Protein AF-A0A165EH67-F1 (afdb_monomer_lite)

Secondary structure (DSSP, 8-state):
--THHHHHHHHHHHHHHHHTTTT--EEEE-PPPPSSS-----TGGG-HHHHT-TT--EEEESS---HHHHTTS-TT-SEEE-----S-HHHHHHHHHHHHHHHHHHSSTT------PPPTT--

pLDDT: mean 71.12, std 16.95, range [30.28, 93.12]

Organism: NCBI:txid1353952

Structure (mmCIF, N/CA/C/O backbone):
data_AF-A0A165EH67-F1
#
_entry.id   AF-A0A165EH67-F1
#
loop_
_atom_site.group_PDB
_atom_site.id
_atom_site.type_symbol
_atom_site.label_atom_id
_atom_site.label_alt_id
_atom_site.label_comp_id
_atom_site.label_asym_id
_atom_site.label_entity_id
_atom_site.label_seq_id
_atom_site.pdbx_PDB_ins_code
_atom_site.Cartn_x
_atom_site.Cartn_y
_atom_site.Cartn_z
_atom_site.occupancy
_atom_site.B_iso_or_equiv
_atom_site.auth_seq_id
_atom_site.auth_comp_id
_atom_site.auth_asym_id
_atom_site.auth_atom_id
_atom_site.pdbx_PDB_model_num
ATOM 1 N N . MET A 1 1 ? -4.378 1.493 -28.697 1.00 39.25 1 MET A N 1
ATOM 2 C CA . MET A 1 1 ? -5.609 0.790 -28.252 1.00 39.25 1 MET A CA 1
ATOM 3 C C . MET A 1 1 ? -6.301 1.657 -27.202 1.00 39.25 1 MET A C 1
ATOM 5 O O . MET A 1 1 ? -5.680 2.577 -26.700 1.00 39.25 1 MET A O 1
ATOM 9 N N . ALA A 1 2 ? -7.604 1.480 -26.993 1.00 36.09 2 ALA A N 1
ATOM 10 C CA . ALA A 1 2 ? -8.503 2.477 -26.405 1.00 36.09 2 ALA A CA 1
ATOM 11 C C . ALA A 1 2 ? -8.267 2.766 -24.892 1.00 36.09 2 ALA A C 1
ATOM 13 O O . ALA A 1 2 ? -8.391 1.835 -24.099 1.00 36.09 2 ALA A O 1
ATOM 14 N N . PRO A 1 3 ? -8.050 4.033 -24.466 1.00 46.53 3 PRO A N 1
ATOM 15 C CA . PRO A 1 3 ? -7.821 4.427 -23.057 1.00 46.53 3 PRO A CA 1
ATOM 16 C C . PRO A 1 3 ? -9.047 4.261 -22.134 1.00 46.53 3 PRO A C 1
ATOM 18 O O . PRO A 1 3 ? -8.965 4.423 -20.919 1.00 46.53 3 PRO A O 1
ATOM 21 N N . TRP A 1 4 ? -10.203 3.925 -22.703 1.00 30.28 4 TRP A N 1
ATOM 22 C CA . TRP A 1 4 ? -11.481 3.838 -22.000 1.00 30.28 4 TRP A CA 1
ATOM 23 C C . TRP A 1 4 ? -11.575 2.624 -21.056 1.00 30.28 4 TRP A C 1
ATOM 25 O O . TRP A 1 4 ? -12.167 2.735 -19.986 1.00 30.28 4 TRP A O 1
ATOM 35 N N . HIS A 1 5 ? -10.916 1.504 -21.378 1.00 46.19 5 HIS A N 1
ATOM 36 C CA . HIS A 1 5 ? -10.921 0.306 -20.523 1.00 46.19 5 HIS A CA 1
ATOM 37 C C . HIS A 1 5 ? -10.073 0.450 -19.246 1.00 46.19 5 HIS A C 1
ATOM 39 O O . HIS A 1 5 ? -10.373 -0.183 -18.234 1.00 46.19 5 HIS A O 1
ATOM 45 N N . GLU A 1 6 ? -9.034 1.294 -19.248 1.00 51.38 6 GLU A N 1
ATOM 46 C CA . GLU A 1 6 ? -8.259 1.580 -18.030 1.00 51.38 6 GLU A CA 1
ATOM 47 C C . GLU A 1 6 ? -9.066 2.422 -17.028 1.00 51.38 6 GLU A C 1
ATOM 49 O O . GLU A 1 6 ? -8.985 2.194 -15.820 1.00 51.38 6 GLU A O 1
ATOM 54 N N . MET A 1 7 ? -9.877 3.374 -17.509 1.00 50.06 7 MET A N 1
ATOM 55 C CA . MET A 1 7 ? -10.720 4.214 -16.647 1.00 50.06 7 MET A CA 1
ATOM 56 C C . MET A 1 7 ? -11.829 3.418 -15.953 1.00 50.06 7 MET A C 1
ATOM 58 O O . MET A 1 7 ? -12.043 3.618 -14.758 1.00 50.06 7 MET A O 1
ATOM 62 N N . GLU A 1 8 ? -12.485 2.490 -16.655 1.00 58.41 8 GLU A N 1
ATOM 63 C CA . GLU A 1 8 ? -13.540 1.652 -16.066 1.00 58.41 8 GLU A CA 1
ATOM 64 C C . GLU A 1 8 ? -13.012 0.767 -14.929 1.00 58.41 8 GLU A C 1
ATOM 66 O O . GLU A 1 8 ? -13.650 0.665 -13.881 1.00 58.41 8 GLU A O 1
ATOM 71 N N . ASN A 1 9 ? -11.814 0.195 -15.084 1.00 74.00 9 ASN A N 1
ATOM 72 C CA . ASN A 1 9 ? -11.212 -0.659 -14.059 1.00 74.00 9 ASN A CA 1
ATOM 73 C C . ASN A 1 9 ? -10.800 0.124 -12.807 1.00 74.00 9 ASN A C 1
ATOM 75 O O . ASN A 1 9 ? -11.002 -0.356 -11.692 1.00 74.00 9 ASN A O 1
ATOM 79 N N . ILE A 1 10 ? -10.269 1.340 -12.969 1.00 77.69 10 ILE A N 1
ATOM 80 C CA . ILE A 1 10 ? -9.875 2.188 -11.835 1.00 77.69 10 ILE A CA 1
ATOM 81 C C . ILE A 1 10 ? -11.108 2.684 -11.077 1.00 77.69 10 ILE A C 1
ATOM 83 O O . ILE A 1 10 ? -11.139 2.600 -9.853 1.00 77.69 10 ILE A O 1
ATOM 87 N N . SER A 1 11 ? -12.149 3.144 -11.776 1.00 81.25 11 SER A N 1
ATOM 88 C CA . SER A 1 11 ? -13.394 3.575 -11.130 1.00 81.25 11 SER A CA 1
ATOM 89 C C . SER A 1 11 ? -14.134 2.419 -10.450 1.00 81.25 11 SER A C 1
ATOM 91 O O . SER A 1 11 ? -14.672 2.596 -9.358 1.00 81.25 11 SER A O 1
ATOM 93 N N . ALA A 1 12 ? -14.141 1.223 -11.048 1.00 85.25 12 ALA A N 1
ATOM 94 C CA . ALA A 1 12 ? -14.719 0.035 -10.425 1.00 85.25 12 ALA A CA 1
ATOM 95 C C . ALA A 1 12 ? -13.949 -0.386 -9.164 1.00 85.25 12 ALA A C 1
ATOM 97 O O . ALA A 1 12 ? -14.570 -0.718 -8.150 1.00 85.25 12 ALA A O 1
ATOM 98 N N . LEU A 1 13 ? -12.613 -0.331 -9.214 1.00 86.31 13 LEU A N 1
ATOM 99 C CA . LEU A 1 13 ? -11.753 -0.597 -8.065 1.00 86.31 13 LEU A CA 1
ATOM 100 C C . LEU A 1 13 ? -11.972 0.436 -6.958 1.00 86.31 13 LEU A C 1
ATOM 102 O O . LEU A 1 13 ? -12.198 0.046 -5.818 1.00 86.31 13 LEU A O 1
ATOM 106 N N . ASP A 1 14 ? -11.986 1.731 -7.273 1.00 88.88 14 ASP A N 1
ATOM 107 C CA . ASP A 1 14 ? -12.239 2.776 -6.275 1.00 88.88 14 ASP A CA 1
ATOM 108 C C . ASP A 1 14 ? -13.631 2.625 -5.644 1.00 88.88 14 ASP A C 1
ATOM 110 O O . ASP A 1 14 ? -13.776 2.676 -4.424 1.00 88.88 14 ASP A O 1
ATOM 114 N N . GLY A 1 15 ? -14.650 2.303 -6.447 1.00 89.06 15 GLY A N 1
ATOM 115 C CA . GLY A 1 15 ? -15.985 1.986 -5.942 1.00 89.06 15 GLY A CA 1
ATOM 116 C C . GLY A 1 15 ? -16.012 0.748 -5.037 1.00 89.06 15 GLY A C 1
ATOM 117 O O . GLY A 1 15 ? -16.768 0.711 -4.065 1.00 89.06 15 GLY A O 1
ATOM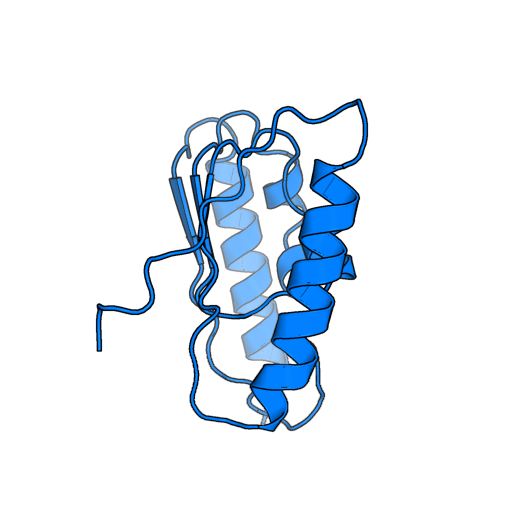 118 N N . PHE A 1 16 ? -15.198 -0.272 -5.322 1.00 90.12 16 PHE A N 1
ATOM 119 C CA . PHE A 1 16 ? -15.024 -1.421 -4.431 1.00 90.12 16 PHE A CA 1
ATOM 120 C C . PHE A 1 16 ? -14.366 -1.009 -3.110 1.00 90.12 16 PHE A C 1
ATOM 122 O O . PHE A 1 16 ? -14.906 -1.338 -2.053 1.00 90.12 16 PHE A O 1
ATOM 129 N N . LEU A 1 17 ? -13.264 -0.257 -3.164 1.00 90.75 17 LEU A N 1
ATOM 130 C CA . LEU A 1 17 ? -12.551 0.237 -1.982 1.00 90.75 17 LEU A CA 1
ATOM 131 C C . LEU A 1 17 ? -13.458 1.108 -1.108 1.00 90.75 17 LEU A C 1
ATOM 133 O O . LEU A 1 17 ? -13.505 0.913 0.101 1.00 90.75 17 LEU A O 1
ATOM 137 N N . SER A 1 18 ? -14.246 1.994 -1.720 1.00 92.06 18 SER A N 1
ATOM 138 C CA . SER A 1 18 ? -15.229 2.836 -1.034 1.00 92.06 18 SER A CA 1
ATOM 139 C C . SER A 1 18 ? -16.228 2.003 -0.221 1.00 92.06 18 SER A C 1
ATOM 141 O O . SER A 1 18 ? -16.401 2.228 0.979 1.00 92.06 18 SER A O 1
ATOM 143 N N . ARG A 1 19 ? -16.818 0.968 -0.842 1.00 93.12 19 ARG A N 1
ATOM 144 C CA . ARG A 1 19 ? -17.792 0.070 -0.192 1.00 93.12 19 ARG A CA 1
ATOM 145 C C . ARG A 1 19 ? -17.209 -0.754 0.955 1.00 93.12 19 ARG A C 1
ATOM 147 O O . ARG A 1 19 ? -17.967 -1.199 1.807 1.00 93.12 19 ARG A O 1
ATOM 154 N N . HIS A 1 20 ? -15.897 -0.972 0.961 1.00 91.19 20 HIS A N 1
ATOM 155 C CA . HIS A 1 20 ? -15.211 -1.807 1.950 1.00 91.19 20 HIS A CA 1
ATOM 156 C C . HIS A 1 20 ? -14.253 -0.994 2.829 1.00 91.19 20 HIS A C 1
ATOM 158 O O . HIS A 1 20 ? -13.399 -1.571 3.502 1.00 91.19 20 HIS A O 1
ATOM 164 N N . SER A 1 21 ? -14.390 0.335 2.837 1.00 89.94 21 SER A N 1
ATOM 165 C CA . SER A 1 21 ? -13.495 1.259 3.546 1.00 89.94 21 SER A CA 1
ATOM 166 C C . SER A 1 21 ? -13.405 0.962 5.046 1.00 89.94 21 SER A C 1
ATOM 168 O O . SER A 1 21 ? -12.327 1.055 5.632 1.00 89.94 21 SER A O 1
ATOM 170 N N . GLU A 1 22 ? -14.509 0.521 5.648 1.00 90.38 22 GLU A N 1
ATOM 171 C CA . GLU A 1 22 ? -14.595 0.176 7.069 1.00 90.38 22 GLU A CA 1
ATOM 172 C C . GLU A 1 22 ? -14.252 -1.286 7.383 1.00 90.38 22 GLU A C 1
ATOM 174 O O . GLU A 1 22 ? -14.042 -1.625 8.542 1.00 90.38 22 GLU A O 1
ATOM 179 N N . THR A 1 23 ? -14.188 -2.183 6.401 1.00 91.19 23 THR A N 1
ATOM 180 C CA . THR A 1 23 ? -14.044 -3.628 6.670 1.00 91.19 23 THR A CA 1
ATOM 181 C C . THR A 1 23 ? -12.720 -4.206 6.201 1.00 91.19 23 THR A C 1
ATOM 183 O O . THR A 1 23 ? -12.273 -5.226 6.720 1.00 91.19 23 THR A O 1
ATOM 186 N N . LEU A 1 24 ? -12.106 -3.600 5.186 1.00 89.69 24 LEU A N 1
ATOM 187 C CA . LEU A 1 24 ? -10.936 -4.158 4.527 1.00 89.69 24 LEU A CA 1
ATOM 188 C C . LEU A 1 24 ? -9.665 -3.791 5.298 1.00 89.69 24 LEU A C 1
ATOM 190 O O . LEU A 1 24 ? -9.335 -2.617 5.456 1.00 89.69 24 LEU A O 1
ATOM 194 N N . ARG A 1 25 ? -8.969 -4.825 5.780 1.00 91.00 25 ARG A N 1
ATOM 195 C CA . ARG A 1 25 ? -7.737 -4.706 6.570 1.00 91.00 25 ARG A CA 1
ATOM 196 C C . ARG A 1 25 ? -6.468 -4.970 5.767 1.00 91.00 25 ARG A C 1
ATOM 198 O O . ARG A 1 25 ? -5.443 -4.348 6.041 1.00 91.00 25 ARG A O 1
ATOM 205 N N . ASP A 1 26 ? -6.564 -5.849 4.777 1.00 90.81 26 ASP A N 1
ATOM 206 C CA . ASP A 1 26 ? -5.438 -6.322 3.979 1.00 90.81 26 ASP A CA 1
ATOM 207 C C . ASP A 1 26 ? -5.759 -6.131 2.494 1.00 90.81 26 ASP A C 1
ATOM 209 O O . ASP A 1 26 ? -6.800 -6.592 2.013 1.00 90.81 26 ASP A O 1
ATOM 213 N N . LEU A 1 27 ? -4.880 -5.445 1.760 1.00 87.81 27 LEU A N 1
ATOM 214 C CA . LEU A 1 27 ? -5.060 -5.159 0.337 1.00 87.81 27 LEU A CA 1
ATOM 215 C C . LEU A 1 27 ? -3.833 -5.583 -0.467 1.00 87.81 27 LEU A C 1
ATOM 217 O O . LEU A 1 27 ? -2.744 -5.046 -0.288 1.00 87.81 27 LEU A O 1
ATOM 221 N N . ALA A 1 28 ? -4.023 -6.491 -1.419 1.00 86.25 28 ALA A 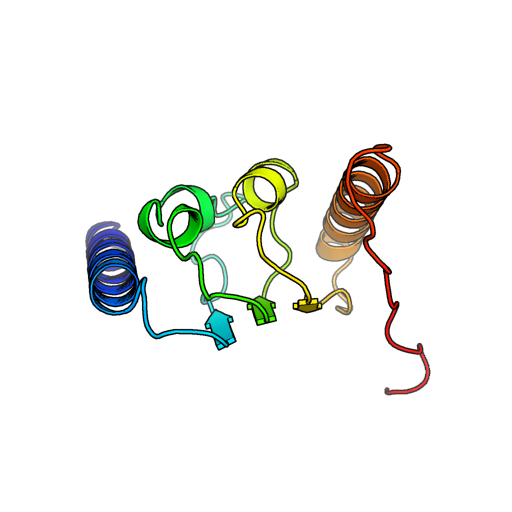N 1
ATOM 222 C CA . ALA A 1 28 ? -3.018 -6.796 -2.429 1.00 86.25 28 ALA A CA 1
ATOM 223 C C . ALA A 1 28 ? -3.434 -6.169 -3.763 1.00 86.25 28 ALA A C 1
ATOM 225 O O . ALA A 1 28 ? -4.446 -6.554 -4.350 1.00 86.25 28 ALA A O 1
ATOM 226 N N . LEU A 1 29 ? -2.649 -5.210 -4.250 1.00 82.62 29 LEU A N 1
ATOM 227 C CA . LEU A 1 29 ? -2.837 -4.615 -5.562 1.00 82.62 29 LEU A CA 1
ATOM 228 C C . LEU A 1 29 ? -1.861 -5.226 -6.561 1.00 82.62 29 LEU A C 1
ATOM 230 O O . LEU A 1 29 ? -0.639 -5.202 -6.389 1.00 82.62 29 LEU A O 1
ATOM 234 N N . ARG A 1 30 ? -2.424 -5.705 -7.667 1.00 75.31 30 ARG A N 1
ATOM 235 C CA . ARG A 1 30 ? -1.685 -6.121 -8.851 1.00 75.31 30 ARG A CA 1
ATOM 236 C C . ARG A 1 30 ? -2.177 -5.308 -10.034 1.00 75.31 30 ARG A C 1
ATOM 238 O O . ARG A 1 30 ? -3.292 -5.514 -10.503 1.00 75.31 30 ARG A O 1
ATOM 245 N N . ILE A 1 31 ? -1.338 -4.398 -10.505 1.00 66.44 31 ILE A N 1
ATOM 246 C CA . ILE A 1 31 ? -1.576 -3.656 -11.739 1.00 66.44 31 ILE A CA 1
ATOM 247 C C . ILE A 1 31 ? -0.713 -4.289 -12.824 1.00 66.44 31 ILE A C 1
ATOM 249 O O . ILE A 1 31 ? 0.422 -4.692 -12.566 1.00 66.44 31 ILE A O 1
ATOM 253 N N . GLY A 1 32 ? -1.296 -4.466 -14.010 1.00 56.84 32 GLY A N 1
ATOM 254 C CA . GLY A 1 32 ? -0.590 -5.014 -15.164 1.00 56.84 32 GLY A CA 1
ATOM 255 C C . GLY A 1 32 ? 0.602 -4.142 -15.581 1.00 56.84 32 GLY A C 1
ATOM 256 O O . GLY A 1 32 ? 0.681 -2.980 -15.180 1.00 56.84 32 GLY A O 1
ATOM 257 N N . PRO A 1 33 ? 1.539 -4.691 -16.373 1.00 50.06 33 PRO A N 1
ATOM 258 C CA . PRO A 1 33 ? 2.650 -3.909 -16.894 1.00 50.06 33 PRO A CA 1
ATOM 259 C C . PRO A 1 33 ? 2.135 -2.728 -17.737 1.00 50.06 33 PRO A C 1
ATOM 261 O O . PRO A 1 33 ? 1.073 -2.852 -18.356 1.00 50.06 33 PRO A O 1
ATOM 264 N N . PRO A 1 34 ? 2.886 -1.613 -17.791 1.00 52.44 34 PRO A N 1
ATOM 265 C CA . PRO A 1 34 ? 2.608 -0.503 -18.694 1.00 52.44 34 PRO A CA 1
ATOM 266 C C . PRO A 1 34 ? 2.346 -0.987 -20.117 1.00 52.44 34 PRO A C 1
ATOM 268 O O . PRO A 1 34 ? 3.166 -1.720 -20.669 1.00 52.44 34 PRO A O 1
ATOM 271 N N . ILE A 1 35 ? 1.216 -0.593 -20.708 1.00 52.78 35 ILE A N 1
ATOM 272 C CA . ILE A 1 35 ? 0.910 -0.946 -22.104 1.00 52.78 35 ILE A CA 1
ATOM 273 C C . ILE A 1 35 ? 1.644 -0.009 -23.070 1.00 52.78 35 ILE A C 1
ATOM 275 O O . ILE A 1 35 ? 1.963 -0.417 -24.181 1.00 52.78 35 ILE A O 1
ATOM 279 N N . ASP A 1 36 ? 2.002 1.196 -22.630 1.00 46.53 36 ASP A N 1
ATOM 280 C CA . ASP A 1 36 ? 2.752 2.158 -23.427 1.00 46.53 36 ASP A CA 1
ATOM 281 C C . ASP A 1 36 ? 3.860 2.787 -22.579 1.00 46.53 36 ASP A C 1
ATOM 283 O O . ASP A 1 36 ? 3.699 2.978 -21.374 1.00 46.53 36 ASP A O 1
ATOM 287 N N . GLY A 1 37 ? 5.002 3.076 -23.212 1.00 44.84 37 GLY A N 1
ATOM 288 C CA . GLY A 1 37 ? 6.258 3.545 -22.605 1.00 44.84 37 GLY A CA 1
ATOM 289 C C . GLY A 1 37 ? 6.212 4.912 -21.913 1.00 44.84 37 GLY A C 1
ATOM 290 O O . GLY A 1 37 ? 7.253 5.560 -21.795 1.00 44.84 37 GLY A O 1
ATOM 291 N N . ASP A 1 38 ? 5.040 5.348 -21.455 1.00 44.34 38 ASP A N 1
ATOM 292 C CA . ASP A 1 38 ? 4.886 6.504 -20.591 1.00 44.34 38 ASP A CA 1
ATOM 293 C C . ASP A 1 38 ? 5.126 6.074 -19.141 1.00 44.34 38 ASP A C 1
ATOM 295 O O . ASP A 1 38 ? 4.380 5.331 -18.495 1.00 44.34 38 ASP A O 1
ATOM 299 N N . ARG A 1 39 ? 6.302 6.470 -18.675 1.00 50.97 39 ARG A N 1
ATOM 300 C CA . ARG A 1 39 ? 6.880 6.092 -17.397 1.00 50.97 39 ARG A CA 1
ATOM 301 C C . ARG A 1 39 ? 6.079 6.766 -16.281 1.00 50.97 39 ARG A C 1
ATOM 303 O O . ARG A 1 39 ? 6.079 7.986 -16.197 1.00 50.97 39 ARG A O 1
ATOM 310 N N . GLN A 1 40 ? 5.549 5.945 -15.370 1.00 53.94 40 GLN A N 1
ATOM 311 C CA . GLN A 1 40 ? 4.888 6.280 -14.091 1.00 53.94 40 GLN A CA 1
ATOM 312 C C . GLN A 1 40 ? 3.353 6.315 -14.145 1.00 53.94 40 GLN A C 1
ATOM 314 O O . GLN A 1 40 ? 2.708 7.354 -14.241 1.00 53.94 40 GLN A O 1
ATOM 319 N N . TYR A 1 41 ? 2.756 5.134 -13.974 1.00 58.84 41 TYR A N 1
ATOM 320 C CA . TYR A 1 41 ? 1.353 5.003 -13.600 1.00 58.84 41 TYR A CA 1
ATOM 321 C C . TYR A 1 41 ? 1.146 5.595 -12.205 1.00 58.84 41 TYR A C 1
ATOM 323 O O . TYR A 1 41 ? 1.531 4.970 -11.230 1.00 58.84 41 TYR A O 1
ATOM 331 N N . HIS A 1 42 ? 0.503 6.759 -12.103 1.00 70.25 42 HIS A N 1
ATOM 332 C CA . HIS A 1 42 ? 0.022 7.315 -10.833 1.00 70.25 42 HIS A CA 1
ATOM 333 C C . HIS A 1 42 ? -1.308 6.674 -10.410 1.00 70.25 42 HIS A C 1
ATOM 335 O O . HIS A 1 42 ? -2.295 7.374 -10.165 1.00 70.25 42 HIS A O 1
ATOM 341 N N . VAL A 1 43 ? -1.394 5.341 -10.407 1.00 77.06 43 VAL A N 1
ATOM 342 C CA . VAL A 1 43 ? -2.677 4.661 -10.171 1.00 77.06 43 VAL A CA 1
ATOM 343 C C . VAL A 1 43 ? -3.146 4.875 -8.743 1.00 77.06 43 VAL A C 1
ATOM 345 O O . VAL A 1 43 ? -4.341 5.088 -8.545 1.00 77.06 43 VAL A O 1
ATOM 348 N N . LEU A 1 44 ? -2.237 4.908 -7.762 1.00 82.38 44 LEU A N 1
ATOM 349 C CA . LEU A 1 44 ? -2.645 5.153 -6.375 1.00 82.38 44 LEU A CA 1
ATOM 350 C C . LEU A 1 44 ? -3.340 6.511 -6.234 1.00 82.38 44 LEU A C 1
ATOM 352 O O . LEU A 1 44 ? -4.386 6.593 -5.601 1.00 82.38 44 LEU A O 1
ATOM 356 N N . ASN A 1 45 ? -2.848 7.541 -6.931 1.00 82.81 45 ASN A N 1
ATOM 357 C CA . ASN A 1 45 ? -3.445 8.882 -6.932 1.00 82.81 45 ASN A CA 1
ATOM 358 C C . ASN A 1 45 ? -4.861 8.918 -7.531 1.00 82.81 45 ASN A C 1
ATOM 360 O O . ASN A 1 45 ? -5.601 9.878 -7.317 1.00 82.81 45 ASN A O 1
ATOM 364 N N . ARG A 1 46 ? -5.239 7.891 -8.300 1.00 81.94 46 ARG A N 1
ATOM 365 C CA . ARG A 1 46 ? -6.563 7.749 -8.919 1.00 81.94 46 ARG A CA 1
ATOM 366 C C . ARG A 1 46 ? -7.522 6.884 -8.095 1.00 81.94 46 ARG A C 1
ATOM 368 O O . ARG A 1 46 ? -8.642 6.659 -8.543 1.00 81.94 46 ARG A O 1
ATOM 375 N N . LEU A 1 47 ? -7.100 6.424 -6.916 1.00 87.19 47 LEU A N 1
ATOM 376 C CA . LEU A 1 47 ? -7.897 5.647 -5.965 1.00 87.19 47 LEU A CA 1
ATOM 377 C C . LEU A 1 47 ? -8.124 6.468 -4.683 1.00 87.19 47 LEU A C 1
ATOM 379 O O . LEU A 1 47 ? -7.554 6.147 -3.638 1.00 87.19 47 LEU A O 1
ATOM 383 N N . PRO A 1 48 ? -8.906 7.564 -4.726 1.00 86.75 48 PRO A N 1
ATOM 384 C CA . PRO A 1 48 ? -9.103 8.440 -3.571 1.00 86.75 48 PRO A CA 1
ATOM 385 C C . PRO A 1 48 ? -9.669 7.710 -2.348 1.00 86.75 48 PRO A C 1
ATOM 387 O O . PRO A 1 48 ? -9.317 8.065 -1.222 1.00 86.75 48 PRO A O 1
ATOM 390 N N . SER A 1 49 ? -10.479 6.666 -2.550 1.00 89.31 49 SER A N 1
ATOM 391 C CA . SER A 1 49 ? -11.064 5.886 -1.456 1.00 89.31 49 SER A CA 1
ATOM 392 C C . SER A 1 49 ? -10.010 5.136 -0.643 1.00 89.31 49 SER A C 1
ATOM 394 O O . SER A 1 49 ? -10.232 4.875 0.537 1.00 89.31 49 SER A O 1
ATOM 396 N N . LEU A 1 50 ? -8.846 4.834 -1.234 1.00 87.62 50 LEU A N 1
ATOM 397 C CA . LEU A 1 50 ? -7.729 4.178 -0.551 1.00 87.62 50 LEU A CA 1
ATOM 398 C C . LEU A 1 50 ? -7.217 5.011 0.635 1.00 87.62 50 LEU A C 1
ATOM 400 O O . LEU A 1 50 ? -6.872 4.459 1.677 1.00 87.62 50 LEU A O 1
ATOM 404 N N . ARG A 1 51 ? -7.212 6.346 0.513 1.00 84.12 51 ARG A N 1
ATOM 405 C CA . ARG A 1 51 ? -6.760 7.254 1.584 1.00 84.12 51 ARG A CA 1
ATOM 406 C C . ARG A 1 51 ? -7.669 7.248 2.803 1.00 84.12 51 ARG A C 1
ATOM 408 O O . ARG A 1 51 ? -7.219 7.553 3.904 1.00 84.12 51 ARG A O 1
ATOM 415 N N . THR A 1 52 ? -8.939 6.927 2.604 1.00 84.31 52 THR A N 1
ATOM 416 C CA . THR A 1 52 ? -9.976 6.997 3.633 1.00 84.31 52 THR A CA 1
ATOM 417 C C . THR A 1 52 ? -10.336 5.618 4.177 1.00 84.31 52 THR A C 1
ATOM 419 O O . THR A 1 52 ? -11.459 5.429 4.628 1.00 84.31 52 THR A O 1
ATOM 422 N N . MET A 1 53 ? -9.417 4.646 4.125 1.00 88.81 53 MET A N 1
ATOM 423 C CA . MET A 1 53 ? -9.614 3.302 4.685 1.00 88.81 53 MET A CA 1
ATOM 424 C C . MET A 1 53 ? -9.014 3.219 6.100 1.00 88.81 53 MET A C 1
ATOM 426 O O . MET A 1 53 ? -7.842 2.866 6.246 1.00 88.81 53 MET A O 1
ATOM 430 N N . PRO A 1 54 ? -9.774 3.541 7.167 1.00 87.31 54 PRO A N 1
ATOM 431 C CA . PRO A 1 54 ? -9.249 3.627 8.533 1.00 87.31 54 PRO A CA 1
ATOM 432 C C . PRO A 1 54 ? -8.780 2.288 9.106 1.00 87.31 54 PRO A C 1
ATOM 434 O O . PRO A 1 54 ? -8.040 2.284 10.089 1.00 87.31 54 PRO A O 1
ATOM 437 N N . ASN A 1 55 ? -9.204 1.165 8.521 1.00 90.50 55 ASN A N 1
ATOM 438 C CA . ASN A 1 55 ? -8.893 -0.183 8.998 1.00 90.50 55 ASN A CA 1
ATOM 439 C C . ASN A 1 55 ? -7.850 -0.911 8.150 1.00 90.50 55 ASN A C 1
ATOM 441 O O . ASN A 1 55 ? -7.415 -1.991 8.542 1.00 90.50 55 ASN A O 1
ATOM 445 N N . LEU A 1 56 ? -7.404 -0.315 7.042 1.00 90.19 56 LEU A N 1
ATOM 446 C CA . LEU A 1 56 ? -6.342 -0.879 6.222 1.00 90.19 56 LEU A CA 1
ATOM 447 C C . LEU A 1 56 ? -5.020 -0.817 7.002 1.00 90.19 56 LEU A C 1
ATOM 449 O O . LEU A 1 56 ? -4.631 0.248 7.487 1.00 90.19 56 LEU A O 1
ATOM 453 N N . ARG A 1 57 ? -4.363 -1.968 7.157 1.00 88.50 57 ARG A N 1
ATOM 454 C CA . ARG A 1 57 ? -3.105 -2.134 7.905 1.00 88.50 57 ARG A CA 1
ATOM 455 C C . ARG A 1 57 ? -1.996 -2.711 7.056 1.00 88.50 57 ARG A C 1
ATOM 457 O O . ARG A 1 57 ? -0.867 -2.246 7.165 1.00 88.50 57 ARG A O 1
ATOM 464 N N . VAL A 1 58 ? -2.323 -3.675 6.203 1.00 88.88 58 VAL A N 1
ATOM 465 C CA . VAL A 1 58 ? -1.344 -4.351 5.356 1.00 88.88 58 VAL A CA 1
ATOM 466 C C . VAL A 1 58 ? -1.655 -4.051 3.902 1.00 88.88 58 VAL A C 1
ATOM 468 O O . VAL A 1 58 ? -2.781 -4.244 3.435 1.00 88.88 58 VAL A O 1
ATOM 471 N N . MET A 1 59 ? -0.645 -3.597 3.169 1.00 87.62 59 MET A N 1
ATOM 472 C CA . MET A 1 59 ? -0.748 -3.368 1.738 1.00 87.62 59 MET A CA 1
ATOM 473 C C . MET A 1 59 ? 0.417 -4.015 0.999 1.00 87.62 59 MET A C 1
ATOM 475 O O . MET A 1 59 ? 1.582 -3.786 1.308 1.00 87.62 59 MET A O 1
ATOM 479 N N . SER A 1 60 ? 0.101 -4.807 -0.020 1.00 85.94 60 SER A N 1
ATOM 480 C CA . SER A 1 60 ? 1.080 -5.376 -0.943 1.00 85.94 60 SER A CA 1
ATOM 481 C C . SER A 1 60 ? 0.856 -4.800 -2.332 1.00 85.94 60 SER A C 1
ATOM 483 O O . SER A 1 60 ? -0.261 -4.819 -2.847 1.00 85.94 60 SER A O 1
ATOM 485 N N . ILE A 1 61 ? 1.914 -4.273 -2.936 1.00 84.12 61 ILE A N 1
ATOM 486 C CA . ILE A 1 61 ? 1.893 -3.665 -4.262 1.00 84.12 61 ILE A CA 1
ATOM 487 C C . ILE A 1 61 ? 2.833 -4.477 -5.146 1.00 84.12 61 ILE A C 1
ATOM 489 O O . ILE A 1 61 ? 3.987 -4.687 -4.792 1.00 84.12 61 ILE A O 1
ATOM 493 N N . GLN A 1 62 ? 2.351 -4.952 -6.295 1.00 79.75 62 GLN A N 1
ATOM 494 C CA . GLN A 1 62 ? 3.155 -5.764 -7.223 1.00 79.75 62 GLN A CA 1
ATOM 495 C C . GLN A 1 62 ? 3.909 -4.938 -8.284 1.00 79.75 62 GLN A C 1
ATOM 497 O O . GLN A 1 62 ? 4.334 -5.474 -9.303 1.00 79.75 62 GLN A O 1
ATOM 502 N N . TRP A 1 63 ? 4.109 -3.642 -8.037 1.00 78.44 63 TRP A N 1
ATOM 503 C CA . TRP A 1 63 ? 4.972 -2.745 -8.812 1.00 78.44 63 TRP A CA 1
ATOM 504 C C . TRP A 1 63 ? 5.666 -1.751 -7.870 1.00 78.44 63 TRP A C 1
ATOM 506 O O . TRP A 1 63 ? 5.289 -1.636 -6.704 1.00 78.44 63 TRP A O 1
ATOM 516 N N . ILE A 1 64 ? 6.685 -1.040 -8.359 1.00 77.44 64 ILE A N 1
ATOM 517 C CA . ILE A 1 64 ? 7.373 -0.004 -7.577 1.00 77.44 64 ILE A CA 1
ATOM 518 C C . ILE A 1 64 ? 6.624 1.325 -7.767 1.00 77.44 64 ILE A C 1
ATOM 520 O O . ILE A 1 64 ? 6.665 1.877 -8.870 1.00 77.44 64 ILE A O 1
ATOM 524 N N . PRO A 1 65 ? 5.931 1.848 -6.739 1.00 77.81 65 PRO A N 1
ATOM 525 C CA . PRO A 1 65 ? 5.267 3.139 -6.830 1.00 77.81 65 PRO A CA 1
ATOM 526 C C . PRO A 1 65 ? 6.292 4.274 -6.881 1.00 77.81 65 PRO A C 1
ATOM 528 O O . PRO A 1 65 ? 7.379 4.201 -6.293 1.00 77.81 65 PRO A O 1
ATOM 531 N N . SER A 1 66 ? 5.915 5.356 -7.556 1.00 78.00 66 SER A N 1
ATOM 532 C CA . SER A 1 66 ? 6.675 6.609 -7.519 1.00 78.00 66 SER A CA 1
ATOM 533 C C . SER A 1 66 ? 6.619 7.253 -6.127 1.00 78.00 66 SER A C 1
ATOM 535 O O . SER A 1 66 ? 5.671 7.044 -5.374 1.00 78.00 66 SER A O 1
ATOM 537 N N . CYS A 1 67 ? 7.587 8.112 -5.786 1.00 77.25 67 CYS A N 1
ATOM 538 C CA . CYS A 1 67 ? 7.574 8.822 -4.498 1.00 77.25 67 CYS A CA 1
ATOM 539 C C . CYS A 1 67 ? 6.275 9.622 -4.274 1.00 77.25 67 CYS A C 1
ATOM 541 O O . CYS A 1 67 ? 5.715 9.605 -3.181 1.00 77.25 67 CYS A O 1
ATOM 543 N N . GLY A 1 68 ? 5.728 10.244 -5.327 1.00 78.06 68 GLY A N 1
ATOM 544 C CA . GLY A 1 68 ? 4.440 10.940 -5.250 1.00 78.06 68 GLY A CA 1
ATOM 545 C C . GLY A 1 68 ? 3.278 10.012 -4.878 1.00 78.06 68 GLY A C 1
ATOM 546 O O . GLY A 1 68 ? 2.439 10.382 -4.065 1.00 78.06 68 GLY A O 1
ATOM 547 N N . GLU A 1 69 ? 3.256 8.783 -5.389 1.00 80.44 69 GLU A N 1
ATOM 548 C CA . GLU A 1 69 ? 2.238 7.790 -5.027 1.00 80.44 69 GLU A CA 1
ATOM 549 C C . GLU A 1 69 ? 2.416 7.226 -3.618 1.00 80.44 69 GLU A C 1
ATOM 551 O O . GLU A 1 69 ? 1.430 6.928 -2.949 1.00 80.44 69 GLU A O 1
ATOM 556 N N . ILE A 1 70 ? 3.653 7.119 -3.131 1.00 80.44 70 ILE A N 1
ATOM 557 C CA . ILE A 1 70 ? 3.925 6.688 -1.753 1.00 80.44 70 ILE A CA 1
ATOM 558 C C . ILE A 1 70 ? 3.332 7.692 -0.764 1.00 80.44 70 ILE A C 1
ATOM 560 O O . ILE A 1 70 ? 2.700 7.295 0.210 1.00 80.44 70 ILE A O 1
ATOM 564 N N . THR A 1 71 ? 3.427 8.995 -1.051 1.00 79.25 71 THR A N 1
ATOM 565 C CA . THR A 1 71 ? 2.745 10.025 -0.243 1.00 79.25 71 THR A CA 1
ATOM 566 C C . THR A 1 71 ? 1.215 9.965 -0.348 1.00 79.25 71 THR A C 1
ATOM 568 O O . THR A 1 71 ? 0.499 10.618 0.416 1.00 79.25 71 THR A O 1
ATOM 571 N N . PHE A 1 72 ? 0.678 9.200 -1.302 1.00 81.25 72 PHE A N 1
ATOM 572 C CA . PHE A 1 72 ? -0.753 8.964 -1.444 1.00 81.25 72 PHE A CA 1
ATOM 573 C C . PHE A 1 72 ? -1.268 7.805 -0.593 1.00 81.25 72 PHE A C 1
ATOM 575 O O . PHE A 1 72 ? -2.479 7.703 -0.400 1.00 81.25 72 PHE A O 1
ATOM 582 N N . LEU A 1 73 ? -0.375 6.982 -0.046 1.00 84.62 73 LEU A N 1
ATOM 583 C CA . LEU A 1 73 ? -0.749 5.850 0.784 1.00 84.62 73 LEU A CA 1
ATOM 584 C C . LEU A 1 73 ? -1.489 6.286 2.064 1.00 84.62 73 LEU A C 1
ATOM 586 O O . LEU A 1 73 ? -1.219 7.358 2.614 1.00 84.62 73 LEU A O 1
ATOM 590 N N . PRO A 1 74 ? -2.432 5.463 2.553 1.00 82.56 74 PRO A N 1
ATOM 591 C CA . PRO A 1 74 ? -3.142 5.738 3.791 1.00 82.56 74 PRO A CA 1
ATOM 592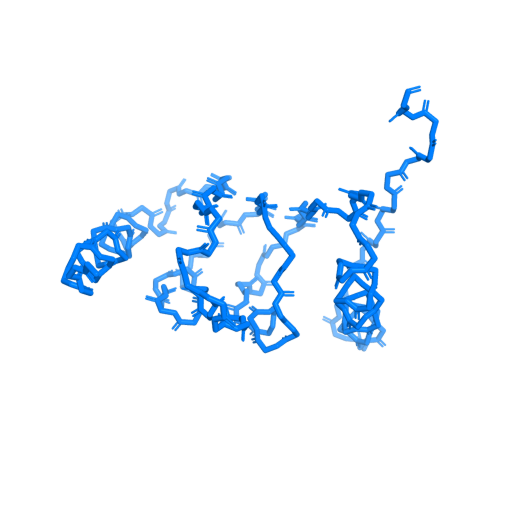 C C . PRO A 1 74 ? -2.184 5.752 4.985 1.00 82.56 74 PRO A C 1
ATOM 594 O O . PRO A 1 74 ? -1.346 4.867 5.142 1.00 82.56 74 PRO A O 1
ATOM 597 N N . ALA A 1 75 ? -2.354 6.742 5.863 1.00 80.69 75 ALA A N 1
ATOM 598 C CA . ALA A 1 75 ? -1.479 6.965 7.018 1.00 80.69 75 ALA A CA 1
ATOM 599 C C . ALA A 1 75 ? -1.546 5.855 8.085 1.00 80.69 75 ALA A C 1
ATOM 601 O O . ALA A 1 75 ? -0.702 5.809 8.972 1.00 80.69 75 ALA A O 1
ATOM 602 N N . TYR A 1 76 ? -2.552 4.980 8.015 1.00 82.25 76 TYR A N 1
ATOM 603 C CA . TYR A 1 76 ? -2.785 3.910 8.986 1.00 82.25 76 TYR A CA 1
ATOM 604 C C . TYR A 1 76 ? -2.118 2.580 8.614 1.00 82.25 76 TYR A C 1
ATOM 606 O O . TYR A 1 76 ? -2.354 1.580 9.292 1.00 82.25 76 TYR A O 1
ATOM 614 N N . LEU A 1 77 ? -1.334 2.543 7.532 1.00 82.44 77 LEU A N 1
ATOM 615 C CA . LEU A 1 77 ? -0.603 1.342 7.144 1.00 82.44 77 LEU A CA 1
ATOM 616 C C . LEU A 1 77 ? 0.473 1.009 8.176 1.00 82.44 77 LEU A C 1
ATOM 618 O O . LEU A 1 77 ? 1.339 1.824 8.482 1.00 82.44 77 LEU A O 1
ATOM 622 N N . GLU A 1 78 ? 0.420 -0.223 8.664 1.00 86.12 78 GLU A N 1
ATOM 623 C CA . GLU A 1 78 ? 1.438 -0.826 9.521 1.00 86.12 78 GLU A CA 1
ATOM 624 C C . GLU A 1 78 ? 2.485 -1.563 8.672 1.00 86.12 78 GLU A C 1
ATOM 626 O O . GLU A 1 78 ? 3.664 -1.580 9.021 1.00 86.12 78 GLU A O 1
ATOM 631 N N . GLU A 1 79 ? 2.075 -2.134 7.534 1.00 85.44 79 GLU A N 1
ATOM 632 C CA . GLU A 1 79 ? 2.942 -2.917 6.656 1.00 85.44 79 GLU A CA 1
ATOM 633 C C . GLU A 1 79 ? 2.732 -2.563 5.177 1.00 85.44 79 GLU A C 1
ATOM 635 O O . GLU A 1 79 ? 1.610 -2.572 4.662 1.00 85.44 79 GLU A O 1
ATOM 640 N N . LEU A 1 80 ? 3.840 -2.294 4.479 1.00 84.50 80 LEU A N 1
ATOM 641 C CA . LEU A 1 80 ? 3.883 -2.072 3.036 1.00 84.50 80 LEU A CA 1
ATOM 642 C C . LEU A 1 80 ? 4.897 -3.024 2.394 1.00 84.50 80 LEU A C 1
ATOM 644 O O . LEU A 1 80 ? 6.099 -2.916 2.632 1.00 84.50 80 LEU A O 1
ATOM 648 N N . THR A 1 81 ? 4.418 -3.912 1.527 1.00 84.69 81 THR A N 1
ATOM 649 C CA . THR A 1 81 ? 5.258 -4.812 0.730 1.00 84.69 81 THR A CA 1
ATOM 650 C C . THR A 1 81 ? 5.362 -4.307 -0.706 1.00 84.69 81 THR A C 1
ATOM 652 O O . THR A 1 81 ? 4.344 -4.167 -1.386 1.00 84.69 81 THR A O 1
ATOM 655 N N . LEU A 1 82 ? 6.592 -4.081 -1.179 1.00 81.81 82 LEU A N 1
ATOM 656 C CA . LEU A 1 82 ? 6.912 -3.659 -2.548 1.00 81.81 82 LEU A CA 1
ATOM 657 C C . LEU A 1 82 ? 7.856 -4.674 -3.219 1.00 81.81 82 LEU A C 1
ATOM 659 O O . LEU A 1 82 ? 8.701 -5.259 -2.534 1.00 81.81 82 LEU A O 1
ATOM 663 N N . PRO A 1 83 ? 7.801 -4.862 -4.550 1.00 73.81 83 PRO A N 1
ATOM 664 C CA . PRO A 1 83 ? 8.682 -5.769 -5.264 1.00 73.81 83 PRO A CA 1
ATOM 665 C C . PRO A 1 83 ? 9.968 -5.014 -5.597 1.00 73.81 83 PRO A C 1
ATOM 667 O O . PRO A 1 83 ? 10.120 -4.441 -6.672 1.00 73.81 83 PRO A O 1
ATOM 670 N N . LEU A 1 84 ? 10.893 -4.973 -4.639 1.00 65.50 84 LEU A N 1
ATOM 671 C CA . LEU A 1 84 ? 12.180 -4.283 -4.793 1.00 65.50 84 LEU A CA 1
ATOM 672 C C . LEU A 1 84 ? 13.234 -5.124 -5.543 1.00 65.50 84 LEU A C 1
ATOM 674 O O . LEU A 1 84 ? 14.399 -4.732 -5.614 1.00 65.50 84 LEU A O 1
ATOM 678 N N . TYR A 1 85 ? 12.841 -6.265 -6.114 1.00 60.19 85 TYR A N 1
ATOM 679 C CA . TYR A 1 85 ? 13.726 -7.179 -6.833 1.00 60.19 85 TYR A CA 1
ATOM 680 C C . TYR A 1 85 ? 13.295 -7.309 -8.294 1.00 60.19 85 TYR A C 1
ATOM 682 O O . TYR A 1 85 ? 12.135 -7.588 -8.590 1.00 60.19 85 TYR A O 1
ATOM 690 N N . GLY A 1 86 ? 14.250 -7.119 -9.202 1.00 57.88 86 GLY A N 1
ATOM 691 C CA . GLY A 1 86 ? 14.087 -7.254 -10.6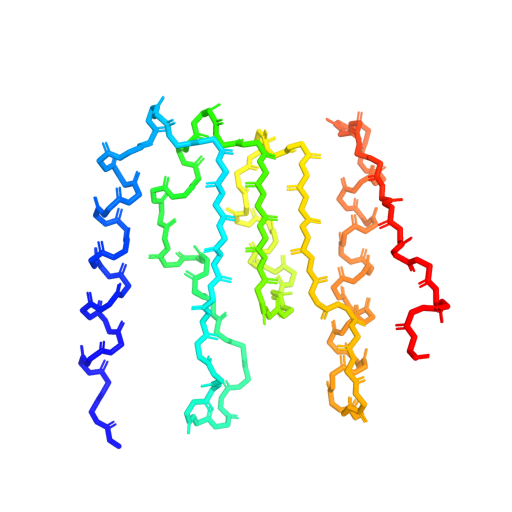46 1.00 57.88 86 GLY A CA 1
ATOM 692 C C . GLY A 1 86 ? 15.440 -7.075 -11.335 1.00 57.88 86 GLY A C 1
ATOM 693 O O . GLY A 1 86 ? 16.262 -6.294 -10.865 1.00 57.88 86 GLY A O 1
ATOM 694 N N . ALA A 1 87 ? 15.692 -7.829 -12.408 1.00 52.91 87 ALA A N 1
ATOM 695 C CA . ALA A 1 87 ? 16.975 -7.846 -13.127 1.00 52.91 87 ALA A CA 1
ATOM 696 C C . ALA A 1 87 ? 17.101 -6.750 -14.204 1.00 52.91 87 ALA A C 1
ATOM 698 O O . ALA A 1 87 ? 18.071 -6.730 -14.958 1.00 52.91 87 ALA A O 1
ATOM 699 N N . ASP A 1 88 ? 16.103 -5.877 -14.314 1.00 62.06 88 ASP A N 1
ATOM 700 C CA . ASP A 1 88 ? 16.051 -4.838 -15.333 1.00 62.06 88 ASP A CA 1
ATOM 701 C C . ASP A 1 88 ? 16.792 -3.571 -14.843 1.00 62.06 88 ASP A C 1
ATOM 703 O O . ASP A 1 88 ? 16.434 -3.019 -13.799 1.00 62.06 88 ASP A O 1
ATOM 707 N N . PRO A 1 89 ? 17.816 -3.082 -15.565 1.00 59.75 89 PRO A N 1
ATOM 708 C CA . PRO A 1 89 ? 18.568 -1.882 -15.190 1.00 59.75 89 PRO A CA 1
ATOM 709 C C . PRO A 1 89 ? 17.709 -0.613 -15.082 1.00 59.75 89 PRO A C 1
ATOM 711 O O . PRO A 1 89 ? 18.025 0.278 -14.292 1.00 59.75 89 PRO A O 1
ATOM 714 N N . GLU A 1 90 ? 16.606 -0.508 -15.835 1.00 61.97 90 GLU A N 1
ATOM 715 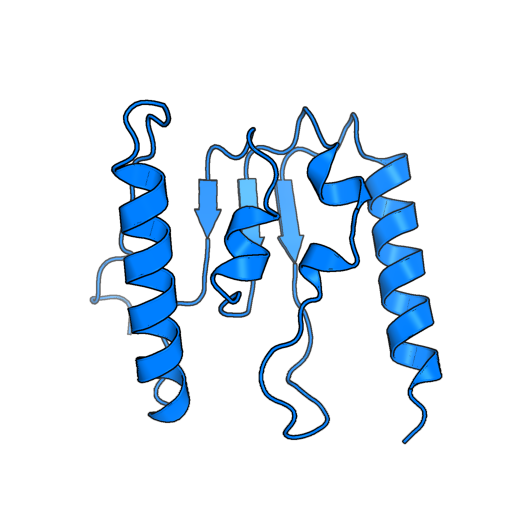C CA . GLU A 1 90 ? 15.685 0.630 -15.708 1.00 61.97 90 GLU A CA 1
ATOM 716 C C . GLU A 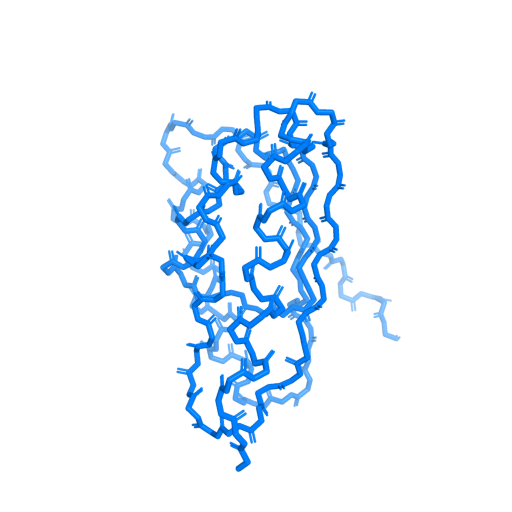1 90 ? 14.910 0.594 -14.378 1.00 61.97 90 GLU A C 1
ATOM 718 O O . GLU A 1 90 ? 14.509 1.643 -13.861 1.00 61.97 90 GLU A O 1
ATOM 723 N N . PHE A 1 91 ? 14.761 -0.590 -13.772 1.00 66.75 91 PHE A N 1
ATOM 724 C CA . PHE A 1 91 ? 14.140 -0.762 -12.456 1.00 66.75 91 PHE A CA 1
ATOM 725 C C . PHE A 1 91 ? 15.062 -0.345 -11.307 1.00 66.75 91 PHE A C 1
ATOM 727 O O . PHE A 1 91 ? 14.568 0.061 -10.254 1.00 66.75 91 PHE A O 1
ATOM 734 N N . GLU A 1 92 ? 16.381 -0.387 -11.490 1.00 69.12 92 GLU A N 1
ATOM 735 C CA . GLU A 1 92 ? 17.353 -0.081 -10.436 1.00 69.12 92 GLU A CA 1
ATOM 736 C C . GLU A 1 92 ? 17.292 1.394 -10.007 1.00 69.12 92 GLU A C 1
ATOM 738 O O . GLU A 1 92 ? 17.145 1.695 -8.821 1.00 69.12 92 GLU A O 1
ATOM 743 N N . ALA A 1 93 ? 17.252 2.319 -10.970 1.00 71.69 93 ALA A N 1
ATOM 744 C CA . ALA A 1 93 ? 17.149 3.755 -10.695 1.00 71.69 93 ALA A CA 1
ATOM 745 C C . ALA A 1 93 ? 15.781 4.178 -10.122 1.00 71.69 93 ALA A C 1
ATOM 747 O O . ALA A 1 93 ? 15.661 5.206 -9.448 1.00 71.69 93 ALA A O 1
ATOM 748 N N . VAL A 1 94 ? 14.707 3.444 -10.427 1.00 71.75 94 VAL A N 1
ATOM 749 C CA . VAL A 1 94 ? 13.383 3.682 -9.821 1.00 71.75 94 VAL A CA 1
ATOM 750 C C . VAL A 1 94 ? 13.368 3.152 -8.389 1.00 71.75 94 VAL A C 1
ATOM 752 O O . VAL A 1 94 ? 12.912 3.854 -7.490 1.00 71.75 94 VAL A O 1
ATOM 755 N N . ARG A 1 95 ? 13.945 1.968 -8.161 1.00 74.50 95 ARG A N 1
ATOM 756 C CA . ARG A 1 95 ? 14.083 1.351 -6.840 1.00 74.50 95 ARG A CA 1
ATOM 757 C C . ARG A 1 95 ? 14.847 2.239 -5.864 1.00 74.50 95 ARG A C 1
ATOM 759 O O . ARG A 1 95 ? 14.347 2.459 -4.765 1.00 74.50 95 ARG A O 1
ATOM 766 N N . GLU A 1 96 ? 16.019 2.744 -6.248 1.00 76.62 96 GLU A N 1
ATOM 767 C CA . GLU A 1 96 ? 16.835 3.609 -5.381 1.00 76.62 96 GLU A CA 1
ATOM 768 C C . GLU A 1 96 ? 16.061 4.859 -4.952 1.00 76.62 96 GLU A C 1
ATOM 770 O O . GLU A 1 96 ? 15.908 5.114 -3.761 1.00 76.62 96 GLU A O 1
ATOM 775 N N . ARG A 1 97 ? 15.438 5.561 -5.905 1.00 78.00 97 ARG A N 1
ATOM 776 C CA . ARG A 1 97 ? 14.624 6.752 -5.610 1.00 78.00 97 ARG A CA 1
ATOM 777 C C . ARG A 1 97 ? 13.421 6.454 -4.717 1.00 78.00 97 ARG A C 1
ATOM 779 O O . ARG A 1 97 ? 13.073 7.262 -3.858 1.00 78.00 97 ARG A O 1
ATOM 786 N N . THR A 1 98 ? 12.770 5.311 -4.917 1.00 76.94 98 THR A N 1
ATOM 787 C CA . THR A 1 98 ? 11.666 4.867 -4.058 1.00 76.94 98 THR A CA 1
ATOM 788 C C . THR A 1 98 ? 12.162 4.550 -2.649 1.00 76.94 98 THR A C 1
ATOM 790 O O . THR A 1 98 ? 11.501 4.919 -1.680 1.00 76.94 98 THR A O 1
ATOM 793 N N . PHE A 1 99 ? 13.336 3.936 -2.511 1.00 78.19 99 PHE A N 1
ATOM 794 C CA . PHE A 1 99 ? 13.931 3.639 -1.212 1.00 78.19 99 PHE A CA 1
ATOM 795 C C . PHE A 1 99 ? 14.335 4.908 -0.457 1.00 78.19 99 PHE A C 1
ATOM 797 O O . PHE A 1 99 ? 13.977 5.042 0.710 1.00 78.19 99 PHE A O 1
ATOM 804 N N . ASP A 1 100 ? 14.973 5.868 -1.128 1.00 80.38 100 ASP A N 1
ATOM 805 C CA . ASP A 1 100 ? 15.317 7.173 -0.549 1.00 80.38 100 ASP A CA 1
ATOM 806 C C . ASP A 1 100 ? 14.066 7.916 -0.059 1.00 80.38 100 ASP A C 1
ATOM 808 O O . ASP A 1 100 ? 14.042 8.478 1.037 1.00 80.38 100 ASP A O 1
ATOM 812 N N . CYS A 1 101 ? 12.987 7.875 -0.846 1.00 80.56 101 CYS A N 1
ATOM 813 C CA . CYS A 1 101 ? 11.703 8.462 -0.474 1.00 80.56 101 CYS A CA 1
ATOM 814 C C . CYS A 1 101 ? 11.091 7.783 0.762 1.00 80.56 101 CYS A C 1
ATOM 816 O O . CYS A 1 101 ? 10.641 8.467 1.683 1.00 80.56 101 CYS A O 1
ATOM 818 N N . LEU A 1 102 ? 11.103 6.446 0.816 1.00 78.25 102 LEU A N 1
ATOM 819 C CA . LEU A 1 102 ? 10.639 5.696 1.985 1.00 78.25 102 LEU A CA 1
ATOM 820 C C . LEU A 1 102 ? 11.482 6.035 3.216 1.00 78.25 102 LEU A C 1
ATOM 822 O O . LEU A 1 102 ? 10.919 6.359 4.256 1.00 78.25 102 LEU A O 1
ATOM 826 N N . GLN A 1 103 ? 12.810 6.049 3.096 1.00 76.25 103 GLN A N 1
ATOM 827 C CA . GLN A 1 103 ? 13.697 6.431 4.194 1.00 76.25 103 GLN A CA 1
ATOM 828 C C . GLN A 1 103 ? 13.412 7.843 4.704 1.00 76.25 103 GLN A C 1
ATOM 830 O O . GLN A 1 103 ? 13.353 8.043 5.915 1.00 76.25 103 GLN A O 1
ATOM 835 N N . ALA A 1 104 ? 13.181 8.810 3.814 1.00 75.62 104 ALA A N 1
ATOM 836 C CA . ALA A 1 104 ? 12.829 10.174 4.203 1.00 75.62 104 ALA A CA 1
ATOM 837 C C . ALA A 1 104 ? 11.488 10.249 4.960 1.00 75.62 104 ALA A C 1
ATOM 839 O O . ALA A 1 104 ? 11.362 11.017 5.913 1.00 75.62 104 ALA A O 1
ATOM 840 N N . LEU A 1 105 ? 10.498 9.436 4.576 1.00 70.81 105 LEU A N 1
ATOM 841 C CA . LEU A 1 105 ? 9.199 9.360 5.256 1.00 70.81 105 LEU A CA 1
ATOM 842 C C . LEU A 1 105 ? 9.301 8.712 6.645 1.00 70.81 105 LEU A C 1
ATOM 844 O O . LEU A 1 105 ? 8.649 9.163 7.588 1.00 70.81 105 LEU A O 1
ATOM 848 N N . VAL A 1 106 ? 10.139 7.683 6.779 1.00 67.69 106 VAL A N 1
ATOM 849 C CA . VAL A 1 106 ? 10.389 6.985 8.049 1.00 67.69 106 VAL A CA 1
ATOM 850 C C . VAL A 1 106 ? 11.274 7.797 8.996 1.00 67.69 106 VAL A C 1
ATOM 852 O O . VAL A 1 106 ? 11.064 7.774 10.202 1.00 67.69 106 VAL A O 1
ATOM 855 N N . ALA A 1 107 ? 12.243 8.548 8.471 1.00 61.41 107 ALA A N 1
ATOM 856 C CA . ALA A 1 107 ? 13.115 9.415 9.264 1.00 61.41 107 ALA A CA 1
ATOM 857 C C . ALA A 1 107 ? 12.399 10.666 9.809 1.00 61.41 107 ALA A C 1
ATOM 859 O O . ALA A 1 107 ? 12.967 11.404 10.617 1.00 61.41 107 ALA A O 1
ATOM 860 N N . SER A 1 108 ? 11.158 10.917 9.381 1.00 56.34 108 SER A N 1
ATOM 861 C CA . SER A 1 108 ? 10.315 11.958 9.958 1.00 56.34 108 SER A CA 1
ATOM 862 C C . SER A 1 108 ? 9.947 11.595 11.407 1.00 56.34 108 SER A C 1
ATOM 864 O O . SER A 1 108 ? 9.473 10.486 11.651 1.00 56.34 108 SER A O 1
ATOM 866 N N . PRO A 1 109 ? 10.083 12.513 12.383 1.00 49.88 109 PRO A N 1
ATOM 867 C CA . PRO A 1 109 ? 9.844 12.245 13.810 1.00 49.88 109 PRO A CA 1
ATOM 868 C C . PRO A 1 109 ? 8.383 11.905 14.172 1.00 49.88 109 PRO A C 1
ATOM 870 O O . PRO A 1 109 ? 8.057 11.769 15.348 1.00 49.88 109 PRO A O 1
ATOM 873 N N . LEU A 1 110 ? 7.496 11.795 13.179 1.00 48.53 110 LEU A N 1
ATOM 874 C CA . LEU A 1 110 ? 6.065 11.533 13.323 1.00 48.53 110 LEU A CA 1
ATOM 875 C C . LEU A 1 110 ? 5.669 10.080 13.006 1.00 48.53 110 LEU A C 1
ATOM 877 O O . LEU A 1 110 ? 4.489 9.753 13.127 1.00 48.53 110 LEU A O 1
ATOM 881 N N . THR A 1 111 ? 6.610 9.211 12.618 1.00 47.72 111 THR A N 1
ATOM 882 C CA . THR A 1 111 ? 6.286 7.869 12.110 1.00 47.72 111 THR A CA 1
ATOM 883 C C . THR A 1 111 ? 7.185 6.793 12.734 1.00 47.72 111 THR A C 1
ATOM 885 O O . THR A 1 111 ? 8.360 6.682 12.397 1.00 47.72 111 THR A O 1
ATOM 888 N N . GLU A 1 112 ? 6.644 5.948 13.622 1.00 45.38 112 GLU A N 1
ATOM 889 C CA . GLU A 1 112 ? 7.306 4.706 14.065 1.00 45.38 112 GLU A CA 1
ATOM 890 C C . GLU A 1 112 ? 7.218 3.648 12.953 1.00 45.38 112 GLU A C 1
ATOM 892 O O . GLU A 1 112 ? 6.433 2.706 13.023 1.00 45.38 112 GLU A O 1
ATOM 897 N N . VAL A 1 113 ? 7.997 3.803 11.882 1.00 49.06 113 VAL A N 1
ATOM 898 C CA . VAL A 1 113 ? 8.019 2.828 10.781 1.00 49.06 113 VAL A CA 1
ATOM 899 C C . VAL A 1 113 ? 9.284 1.987 10.869 1.00 49.06 113 VAL A C 1
ATOM 901 O O . VAL A 1 113 ? 10.402 2.500 10.893 1.00 49.06 113 VAL A O 1
ATOM 904 N N . ARG A 1 114 ? 9.124 0.661 10.893 1.00 52.16 114 ARG A N 1
ATOM 905 C CA . ARG A 1 114 ? 10.237 -0.282 10.746 1.00 52.16 114 ARG A CA 1
ATOM 906 C C . ARG A 1 114 ? 10.339 -0.716 9.293 1.00 52.16 114 ARG A C 1
ATOM 908 O O . ARG A 1 114 ? 9.510 -1.478 8.811 1.00 52.16 114 ARG A O 1
ATOM 915 N N . MET A 1 115 ? 11.384 -0.269 8.605 1.00 51.88 115 MET A N 1
ATOM 916 C CA . MET A 1 115 ? 11.735 -0.828 7.303 1.00 51.88 115 MET A CA 1
ATOM 917 C C . MET A 1 115 ? 12.396 -2.192 7.491 1.00 51.88 115 MET A C 1
ATOM 919 O O . MET A 1 115 ? 13.486 -2.289 8.055 1.00 51.88 115 MET A O 1
ATOM 923 N N . VAL A 1 116 ? 11.748 -3.243 6.995 1.00 52.75 116 VAL A N 1
ATOM 924 C CA . VAL A 1 116 ? 12.329 -4.586 6.917 1.00 52.75 116 VAL A CA 1
ATOM 925 C C . VAL A 1 116 ? 12.702 -4.838 5.460 1.00 52.75 116 VAL A C 1
ATOM 927 O O . VAL A 1 116 ? 11.830 -5.016 4.614 1.00 52.75 116 VAL A O 1
ATOM 930 N N . GLN A 1 117 ? 13.998 -4.816 5.143 1.00 48.25 117 GLN A N 1
ATOM 931 C CA . GLN A 1 117 ? 14.464 -5.302 3.844 1.00 48.25 117 GLN A CA 1
ATOM 932 C C . GLN A 1 117 ? 14.337 -6.831 3.813 1.00 48.25 117 GLN A C 1
ATOM 934 O O . GLN A 1 117 ? 14.831 -7.488 4.737 1.00 48.25 117 GLN A O 1
ATOM 939 N N . PRO A 1 118 ? 13.722 -7.423 2.774 1.00 41.75 118 PRO A N 1
ATOM 940 C CA . PRO A 1 118 ? 13.757 -8.868 2.603 1.00 41.75 118 PRO A CA 1
ATOM 941 C C . PRO A 1 118 ? 15.214 -9.334 2.440 1.00 41.75 118 PRO A C 1
ATOM 943 O O . PRO A 1 118 ? 16.037 -8.680 1.796 1.00 41.75 118 PRO A O 1
ATOM 946 N N . CYS A 1 119 ? 15.578 -10.448 3.070 1.00 34.94 119 CYS A N 1
ATOM 947 C CA . CYS A 1 119 ? 16.935 -10.978 2.975 1.00 34.94 119 CYS A CA 1
ATOM 948 C C . CYS A 1 119 ? 17.258 -11.398 1.530 1.00 34.94 119 CYS A C 1
ATOM 950 O O . CYS A 1 119 ? 16.481 -12.105 0.895 1.00 34.94 119 CYS A O 1
ATOM 952 N N . LEU A 1 120 ? 18.452 -11.033 1.049 1.00 48.53 120 LEU A N 1
ATOM 953 C CA . LEU A 1 120 ? 18.987 -11.321 -0.295 1.00 48.53 120 LEU A CA 1
ATOM 954 C C . LEU A 1 120 ? 19.213 -12.820 -0.611 1.00 48.53 120 LEU A C 1
ATOM 956 O O . LEU A 1 120 ? 19.772 -13.138 -1.655 1.00 48.53 120 LEU A O 1
ATOM 960 N N . TRP A 1 121 ? 18.818 -13.746 0.268 1.00 40.88 121 TRP A N 1
ATOM 961 C CA . TRP A 1 121 ? 19.100 -15.183 0.126 1.00 40.88 121 TRP A CA 1
ATOM 962 C C . TRP A 1 121 ? 17.935 -16.019 -0.419 1.00 40.88 121 TRP A C 1
ATOM 964 O O . TRP A 1 121 ? 18.039 -17.240 -0.441 1.00 40.88 121 TRP A O 1
ATOM 974 N N . TYR A 1 122 ? 16.844 -15.394 -0.866 1.00 35.72 122 TYR A N 1
ATOM 975 C CA . TYR A 1 122 ? 15.804 -16.076 -1.645 1.00 35.72 122 TYR A CA 1
ATOM 976 C C . TYR A 1 122 ? 15.954 -15.721 -3.130 1.00 35.72 122 TYR A C 1
ATOM 978 O O . TYR A 1 122 ? 15.257 -14.856 -3.652 1.00 35.72 122 TYR A O 1
ATOM 986 N N . ASN A 1 123 ? 16.914 -16.383 -3.776 1.00 35.91 123 ASN A N 1
ATOM 987 C CA . ASN A 1 123 ? 16.984 -16.611 -5.220 1.00 35.91 123 ASN A CA 1
ATOM 988 C C . ASN A 1 123 ? 17.381 -18.071 -5.434 1.00 35.91 123 ASN A C 1
ATOM 990 O O . ASN A 1 123 ? 18.377 -18.488 -4.797 1.00 35.91 123 ASN A O 1
#

Sequence (123 aa):
MAPWHEMENISALDGFLSRHSETLRDLALRIGPPIDGDRQYHVLNRLPSLRTMPNLRVMSIQWIPSCGEITFLPAYLEELTLPLYGADPEFEAVRERTFDCLQALVASPLTEVRMVQPCLWYN

Foldseek 3Di:
DDPVVVVVVLVVVLVVLQVCLAPDAEEEDDDDPDPDPPPADLSLVSNLSQQSRQRHAYYEYAAQHALVSVVSHHPNHQYYHYCLDDPDPVSPVRSVNSVVSVVVVCPPPPDPHDDDDDDPPPD

Radius of gyration: 15.18 Å; chains: 1; bounding box: 37×29×42 Å